Protein AF-A0A6N8AZD2-F1 (afdb_monomer)

Mean predicted aligned error: 10.61 Å

Sequence (106 aa):
MTRARLPLAPGHVRRLSPTVCAVEPFPGSSDDDRTQLQWLARAYARRVPFGGDWPVQRWAQEIGFHDGDHAGRVWLLAYVRRFGAVDSAKKLPYTGLPMDGNLTIH

Secondary structure (DSSP, 8-state):
-----PPPPTTEEEE-SSS-EEEPPPTT--HHHHHHHHHHHHHTGGGSPTTSEEEHHHHHHHHHHHT--HHHHHHHHHHHHHHTHHHHGGG---------------

Radius of gyration: 19.77 Å; Cα contacts (8 Å, |Δi|>4): 116; chains: 1; bounding box: 29×42×75 Å

Foldseek 3Di:
DPPPPPDADAQKWAQPDCQAIDHHHFPPDDPVSVVLVRVCCRVQVNQHDHDDIGGLLVSLVSCCVPVVCPVSSVVSVVRCVVGVCVVVVVPDPPPDDPPPPDDDDD

Solvent-accessible surface area (backbone atoms only — not comparable to full-atom values): 6445 Å² total; per-residue (Å²): 134,84,73,79,76,74,81,73,55,65,42,23,34,32,38,76,48,84,61,37,39,51,69,32,69,40,82,89,62,50,73,66,55,50,51,52,50,52,50,51,30,51,76,48,13,68,76,47,59,78,93,54,78,38,49,43,62,60,53,23,51,50,44,30,70,77,70,63,39,54,66,64,20,52,51,41,45,51,51,43,61,70,42,58,51,68,63,61,68,74,72,60,82,80,74,76,72,81,79,77,90,74,84,84,83,129

pLDDT: mean 80.91, std 19.84, range [34.34, 96.5]

Structure (mmCIF, N/CA/C/O backbone):
data_AF-A0A6N8AZD2-F1
#
_entry.id   AF-A0A6N8AZD2-F1
#
loop_
_atom_site.group_PDB
_atom_site.id
_atom_site.type_symbol
_atom_site.label_atom_id
_atom_site.label_alt_id
_atom_site.label_comp_id
_atom_site.label_asym_id
_atom_site.label_entity_id
_atom_site.label_seq_id
_atom_site.pdbx_PDB_ins_code
_atom_site.Cartn_x
_atom_site.Cartn_y
_atom_site.Cartn_z
_atom_site.occupancy
_atom_site.B_iso_or_equiv
_atom_site.auth_seq_id
_atom_site.auth_comp_id
_atom_site.auth_asym_id
_atom_site.auth_atom_id
_atom_site.pdbx_PDB_model_num
ATOM 1 N N . MET A 1 1 ? -14.708 -15.840 19.922 1.00 34.34 1 MET A N 1
ATOM 2 C CA . MET A 1 1 ? -14.189 -16.712 18.845 1.00 34.34 1 MET A CA 1
ATOM 3 C C . MET A 1 1 ? -13.338 -15.876 17.902 1.00 34.34 1 MET A C 1
ATOM 5 O O . MET A 1 1 ? -13.873 -15.125 17.095 1.00 34.34 1 MET A O 1
ATOM 9 N N . THR A 1 2 ? -12.017 -15.930 18.048 1.00 42.62 2 THR A N 1
ATOM 10 C CA . THR A 1 2 ? -11.092 -15.191 17.180 1.00 42.62 2 THR A CA 1
ATOM 11 C C . THR A 1 2 ? -10.987 -15.958 15.871 1.00 42.62 2 THR A C 1
ATOM 13 O O . THR A 1 2 ? -10.302 -16.972 15.796 1.00 42.62 2 THR A O 1
ATOM 16 N N . ARG A 1 3 ? -11.738 -15.527 14.854 1.00 49.47 3 ARG A N 1
ATOM 17 C CA . ARG A 1 3 ? -11.622 -16.056 13.491 1.00 49.47 3 ARG A CA 1
ATOM 18 C C . ARG A 1 3 ? -10.146 -15.926 13.105 1.00 49.47 3 ARG A C 1
ATOM 20 O O . ARG A 1 3 ? -9.648 -14.799 13.067 1.00 49.47 3 ARG A O 1
ATOM 27 N N . ALA A 1 4 ? -9.441 -17.046 12.921 1.00 51.69 4 ALA A N 1
ATOM 28 C CA . ALA A 1 4 ? -8.052 -17.033 12.477 1.00 51.69 4 ALA A CA 1
ATOM 29 C C . ALA A 1 4 ? -7.991 -16.152 11.223 1.00 51.69 4 ALA A C 1
ATOM 31 O O . ALA A 1 4 ? -8.656 -16.437 10.224 1.00 51.69 4 ALA A O 1
ATOM 32 N N . ARG A 1 5 ? -7.332 -14.992 11.330 1.00 66.31 5 ARG A N 1
ATOM 33 C CA . ARG A 1 5 ? -7.290 -14.022 10.237 1.00 66.31 5 ARG A CA 1
ATOM 34 C C . ARG A 1 5 ? -6.467 -14.662 9.131 1.00 66.31 5 ARG A C 1
ATOM 36 O O . ARG A 1 5 ? -5.291 -14.934 9.339 1.00 66.31 5 ARG A O 1
ATOM 43 N N . LEU A 1 6 ? -7.103 -14.919 7.990 1.00 72.50 6 LEU A N 1
ATOM 44 C CA . LEU A 1 6 ? -6.429 -15.455 6.812 1.00 72.50 6 LEU A CA 1
ATOM 45 C C . LEU A 1 6 ? -5.208 -14.584 6.467 1.00 72.50 6 LEU A C 1
ATOM 47 O O . LEU A 1 6 ? -5.288 -13.353 6.645 1.00 72.50 6 LEU A O 1
ATOM 51 N N . PRO A 1 7 ? -4.109 -15.203 5.998 1.00 83.50 7 PRO A N 1
ATOM 52 C CA . PRO A 1 7 ? -2.920 -14.476 5.581 1.00 83.50 7 PRO A CA 1
ATOM 53 C C . PRO A 1 7 ? -3.283 -13.467 4.489 1.00 83.50 7 PRO A C 1
ATOM 55 O O . PRO A 1 7 ? -4.149 -13.719 3.650 1.00 83.50 7 PRO A O 1
ATOM 58 N N . LEU A 1 8 ? -2.666 -12.291 4.562 1.00 88.56 8 LEU A N 1
ATOM 59 C CA . LEU A 1 8 ? -2.863 -11.222 3.593 1.00 88.56 8 LEU A CA 1
ATOM 60 C C . LEU A 1 8 ? -2.191 -11.635 2.279 1.00 88.56 8 LEU A C 1
ATOM 62 O O . LEU A 1 8 ? -1.074 -12.145 2.295 1.00 88.56 8 LEU A O 1
ATOM 66 N N . ALA A 1 9 ? -2.874 -11.462 1.149 1.00 90.38 9 ALA A N 1
ATOM 67 C CA . ALA A 1 9 ? -2.273 -11.764 -0.146 1.00 90.38 9 ALA A CA 1
ATOM 68 C C . ALA A 1 9 ? -1.126 -10.779 -0.448 1.00 90.38 9 ALA A C 1
ATOM 70 O O . ALA A 1 9 ? -1.245 -9.601 -0.098 1.00 90.38 9 ALA A O 1
ATOM 71 N N . PRO A 1 10 ? -0.051 -11.202 -1.138 1.00 92.25 10 PRO A N 1
ATOM 72 C CA . PRO A 1 10 ? 1.011 -10.290 -1.543 1.00 92.25 10 PRO A CA 1
ATOM 73 C C . PRO A 1 10 ? 0.472 -9.073 -2.301 1.00 92.25 10 PRO A C 1
ATOM 75 O O . PRO A 1 10 ? -0.476 -9.173 -3.087 1.00 92.25 10 PRO A O 1
ATOM 78 N N . GLY A 1 11 ? 1.044 -7.900 -2.032 1.00 92.31 11 GLY A N 1
ATOM 79 C CA . GLY A 1 11 ? 0.596 -6.647 -2.637 1.00 92.31 11 GLY A CA 1
ATOM 80 C C . GLY A 1 11 ? -0.736 -6.123 -2.105 1.00 92.31 11 GLY A C 1
ATOM 81 O O . GLY A 1 11 ? -1.344 -5.261 -2.748 1.00 92.31 11 GLY A O 1
ATOM 82 N N . HIS A 1 12 ? -1.200 -6.628 -0.959 1.00 94.31 12 HIS A N 1
ATOM 83 C CA . HIS A 1 12 ? -2.380 -6.115 -0.273 1.00 94.31 12 HIS A CA 1
ATOM 84 C C . HIS A 1 12 ? -2.026 -5.445 1.055 1.00 94.31 12 HIS A C 1
ATOM 86 O O . HIS A 1 12 ? -0.993 -5.703 1.672 1.00 94.31 12 HIS A O 1
ATOM 92 N N . VAL A 1 13 ? -2.929 -4.577 1.501 1.00 94.31 13 VAL A N 1
ATOM 93 C CA . VAL A 1 13 ? -2.908 -3.891 2.788 1.00 94.31 13 VAL A CA 1
ATOM 94 C C . VAL A 1 13 ? -4.236 -4.133 3.507 1.00 94.31 13 VAL A C 1
ATOM 96 O O . VAL A 1 13 ? -5.303 -4.117 2.895 1.00 94.31 13 VAL A O 1
ATOM 99 N N . ARG A 1 14 ? -4.191 -4.362 4.818 1.00 94.25 14 ARG A N 1
ATOM 100 C CA . ARG A 1 14 ? -5.366 -4.549 5.676 1.00 94.25 14 ARG A CA 1
ATOM 101 C C . ARG A 1 14 ? -5.235 -3.662 6.899 1.00 94.25 14 ARG A C 1
ATOM 103 O O . ARG A 1 14 ? -4.244 -3.733 7.624 1.00 94.25 14 ARG A O 1
ATOM 110 N N . ARG A 1 15 ? -6.266 -2.873 7.196 1.00 93.44 15 ARG A N 1
ATOM 111 C CA . ARG A 1 15 ? -6.312 -2.120 8.451 1.00 93.44 15 ARG A CA 1
ATOM 112 C C . ARG A 1 15 ? -6.636 -3.034 9.625 1.00 93.44 15 ARG A C 1
ATOM 114 O O . ARG A 1 15 ? -7.651 -3.729 9.624 1.00 93.44 15 ARG A O 1
ATOM 121 N N . LEU A 1 16 ? -5.767 -3.030 10.631 1.00 90.56 16 LEU A N 1
ATOM 122 C CA . LEU A 1 16 ? -5.914 -3.834 11.845 1.00 90.56 16 LEU A CA 1
ATOM 123 C C . LEU A 1 16 ? -6.530 -3.035 12.996 1.00 90.56 16 LEU A C 1
ATOM 125 O O . LEU A 1 16 ? -7.250 -3.614 13.808 1.00 90.56 16 LEU A O 1
ATOM 129 N N . SER A 1 17 ? -6.250 -1.732 13.064 1.00 89.44 17 SER A N 1
ATOM 130 C CA . SER A 1 17 ? -6.750 -0.810 14.088 1.00 89.44 17 SER A CA 1
ATOM 131 C C . SER A 1 17 ? -6.900 0.606 13.508 1.00 89.44 17 SER A C 1
ATOM 133 O O . SER A 1 17 ? -6.526 0.844 12.357 1.00 89.44 17 SER A O 1
ATOM 135 N N . PRO A 1 18 ? -7.412 1.593 14.269 1.00 87.38 18 PRO A N 1
ATOM 136 C CA . PRO A 1 18 ? -7.518 2.965 13.786 1.00 87.38 18 PRO A CA 1
ATOM 137 C C . PRO A 1 18 ? -6.200 3.566 13.273 1.00 87.38 18 PRO A C 1
ATOM 139 O O . PRO A 1 18 ? -6.253 4.448 12.421 1.00 87.38 18 PRO A O 1
ATOM 142 N N . THR A 1 19 ? -5.048 3.080 13.733 1.00 87.50 19 THR A N 1
ATOM 143 C CA . THR A 1 19 ? -3.719 3.624 13.407 1.00 87.50 19 THR A CA 1
ATOM 144 C C . THR A 1 19 ? -2.738 2.584 12.867 1.00 87.50 19 THR A C 1
ATOM 146 O O . THR A 1 19 ? -1.607 2.929 12.549 1.00 87.50 19 THR A O 1
ATOM 149 N N . VAL A 1 20 ? -3.147 1.317 12.750 1.00 90.44 20 VAL A N 1
ATOM 150 C CA . VAL A 1 20 ? -2.264 0.213 12.349 1.00 90.44 20 VAL A CA 1
ATOM 151 C C . VAL A 1 20 ? -2.803 -0.476 11.102 1.00 90.44 20 VAL A C 1
ATOM 153 O O . VAL A 1 20 ? -3.953 -0.926 11.079 1.00 90.44 20 VAL A O 1
ATOM 156 N N . CYS A 1 21 ? -1.933 -0.639 10.106 1.00 92.81 21 CYS A N 1
ATOM 157 C CA . CYS A 1 21 ? -2.145 -1.474 8.929 1.00 92.81 21 CYS A CA 1
ATOM 158 C C . CYS A 1 21 ? -1.107 -2.595 8.869 1.00 92.81 21 CYS A C 1
ATOM 160 O O . CYS A 1 21 ? 0.068 -2.381 9.156 1.00 92.81 21 CYS A O 1
ATOM 162 N N . ALA A 1 22 ? -1.552 -3.783 8.471 1.00 92.25 22 ALA A N 1
ATOM 163 C CA . ALA A 1 22 ? -0.680 -4.815 7.934 1.00 92.25 22 ALA A CA 1
ATOM 164 C C . ALA A 1 22 ? -0.553 -4.599 6.429 1.00 92.25 22 ALA A C 1
ATOM 166 O O . ALA A 1 22 ? -1.547 -4.301 5.769 1.00 92.25 22 ALA A O 1
ATOM 167 N N . VAL A 1 23 ? 0.649 -4.772 5.898 1.00 93.25 23 VAL A N 1
ATOM 168 C CA . VAL A 1 23 ? 0.930 -4.747 4.465 1.00 93.25 23 VAL A CA 1
ATOM 169 C C . VAL A 1 23 ? 1.764 -5.972 4.140 1.00 93.25 23 VAL A C 1
ATOM 171 O O . VAL A 1 23 ? 2.720 -6.260 4.857 1.00 93.25 23 VAL A O 1
ATOM 174 N N . GLU A 1 24 ? 1.384 -6.693 3.091 1.00 94.38 24 GLU A N 1
ATOM 175 C CA . GLU A 1 24 ? 2.136 -7.852 2.622 1.00 94.38 24 GLU A CA 1
ATOM 176 C C . GLU A 1 24 ? 2.936 -7.452 1.374 1.00 94.38 24 GLU A C 1
ATOM 178 O O . GLU A 1 24 ? 2.334 -7.049 0.369 1.00 94.38 24 GLU A O 1
ATOM 183 N N . PRO A 1 25 ? 4.278 -7.521 1.403 1.00 93.56 25 PRO A N 1
ATOM 184 C CA . PRO A 1 25 ? 5.100 -7.203 0.242 1.00 93.56 25 PRO A CA 1
ATOM 185 C C . PRO A 1 25 ? 4.933 -8.252 -0.868 1.00 93.56 25 PRO A C 1
ATOM 187 O O . PRO A 1 25 ? 4.620 -9.414 -0.619 1.00 93.56 25 PRO A O 1
ATOM 190 N N . PHE A 1 26 ? 5.191 -7.866 -2.116 1.00 93.44 26 PHE A N 1
ATOM 191 C CA . PHE A 1 26 ? 5.306 -8.824 -3.215 1.00 93.44 26 PHE A CA 1
ATOM 192 C C . PHE A 1 26 ? 6.549 -9.722 -3.062 1.00 93.44 26 PHE A C 1
ATOM 194 O O . PHE A 1 26 ? 7.572 -9.273 -2.523 1.00 93.44 26 PHE A O 1
ATOM 201 N N . PRO A 1 27 ? 6.524 -10.959 -3.596 1.00 91.00 27 PRO A N 1
ATOM 202 C CA . PRO A 1 27 ? 7.716 -11.795 -3.685 1.00 91.00 27 PRO A CA 1
ATOM 203 C C . PRO A 1 27 ? 8.855 -11.071 -4.415 1.00 91.00 27 PRO A C 1
ATOM 205 O O . PRO A 1 27 ? 8.636 -10.425 -5.437 1.00 91.00 27 PRO A O 1
ATOM 208 N N . GLY A 1 28 ? 10.075 -11.178 -3.887 1.00 90.56 28 GLY A N 1
ATOM 209 C CA . GLY A 1 28 ? 11.255 -10.517 -4.456 1.00 90.56 28 GLY A CA 1
ATOM 210 C C . GLY A 1 28 ? 11.449 -9.049 -4.055 1.00 90.56 28 GLY A C 1
ATOM 211 O O . GLY A 1 28 ? 12.419 -8.442 -4.502 1.00 90.56 28 GLY A O 1
ATOM 212 N N . SER A 1 29 ? 10.582 -8.488 -3.201 1.00 93.12 29 SER A N 1
ATOM 213 C CA . SER A 1 29 ? 10.810 -7.162 -2.602 1.00 93.12 29 SER A CA 1
ATOM 214 C C . SER A 1 29 ? 12.084 -7.154 -1.759 1.00 93.12 29 SER A C 1
ATOM 216 O O . SER A 1 29 ? 12.286 -8.073 -0.953 1.00 93.12 29 SER A O 1
ATOM 218 N N . SER A 1 30 ? 12.896 -6.106 -1.908 1.00 95.62 30 SER A N 1
ATOM 219 C CA . SER A 1 30 ? 14.088 -5.896 -1.082 1.00 95.62 30 SER A CA 1
ATOM 220 C C . SER A 1 30 ? 13.719 -5.493 0.352 1.00 95.62 30 SER A C 1
ATOM 222 O O . SER A 1 30 ? 12.562 -5.189 0.655 1.00 95.62 30 SER A O 1
ATOM 224 N N . ASP A 1 31 ? 14.704 -5.461 1.251 1.00 96.19 31 ASP A N 1
ATOM 225 C CA . ASP A 1 31 ? 14.484 -4.958 2.613 1.00 96.19 31 ASP A CA 1
ATOM 226 C C . ASP A 1 31 ? 14.183 -3.452 2.644 1.00 96.19 31 ASP A C 1
ATOM 228 O O . ASP A 1 31 ? 13.377 -3.006 3.466 1.00 96.19 31 ASP A O 1
ATOM 232 N N . ASP A 1 32 ? 14.723 -2.685 1.694 1.00 96.44 32 ASP A N 1
ATOM 233 C CA . ASP A 1 32 ? 14.378 -1.271 1.516 1.00 96.44 32 ASP A CA 1
ATOM 234 C C . ASP A 1 32 ? 12.913 -1.106 1.089 1.00 96.44 32 ASP A C 1
ATOM 236 O O . ASP A 1 32 ? 12.188 -0.299 1.673 1.00 96.44 32 ASP A O 1
ATOM 240 N N . ASP A 1 33 ? 12.437 -1.922 0.138 1.00 95.62 33 ASP A N 1
ATOM 241 C CA . ASP A 1 33 ? 11.031 -1.914 -0.288 1.00 95.62 33 ASP A CA 1
ATOM 242 C C . ASP A 1 33 ? 10.104 -2.225 0.899 1.00 95.62 33 ASP A C 1
ATOM 244 O O . ASP A 1 33 ? 9.088 -1.556 1.105 1.00 95.62 33 ASP A O 1
ATOM 248 N N . ARG A 1 34 ? 10.465 -3.221 1.721 1.00 95.19 34 ARG A N 1
ATOM 249 C CA . ARG A 1 34 ? 9.708 -3.592 2.928 1.00 95.19 34 ARG A CA 1
ATOM 250 C C . ARG A 1 34 ? 9.684 -2.460 3.946 1.00 95.19 34 ARG A C 1
ATOM 252 O O . ARG A 1 34 ? 8.623 -2.162 4.493 1.00 95.19 34 ARG A O 1
ATOM 259 N N . THR A 1 35 ? 10.827 -1.827 4.186 1.00 96.19 35 THR A N 1
ATOM 260 C CA . THR A 1 35 ? 10.949 -0.703 5.120 1.00 96.19 35 THR A CA 1
ATOM 261 C C . THR A 1 35 ? 10.083 0.469 4.666 1.00 96.19 35 THR A C 1
ATOM 263 O O . THR A 1 35 ? 9.294 0.998 5.453 1.00 96.19 35 THR A O 1
ATOM 266 N N . GLN A 1 36 ? 10.139 0.811 3.378 1.00 95.94 36 GLN A N 1
ATOM 267 C CA . GLN A 1 36 ? 9.335 1.883 2.802 1.00 95.94 36 GLN A CA 1
ATOM 268 C C . GLN A 1 36 ? 7.829 1.571 2.857 1.00 95.94 36 GLN A C 1
ATOM 270 O O . GLN A 1 36 ? 7.035 2.434 3.236 1.00 95.94 36 GLN A O 1
ATOM 275 N N . LEU A 1 37 ? 7.414 0.330 2.567 1.00 95.69 37 LEU A N 1
ATOM 276 C CA . LEU A 1 37 ? 6.013 -0.098 2.705 1.00 95.69 37 LEU A CA 1
ATOM 277 C C . LEU A 1 37 ? 5.516 -0.000 4.143 1.00 95.69 37 LEU A C 1
ATOM 279 O O . LEU A 1 37 ? 4.404 0.470 4.376 1.00 95.69 37 LEU A O 1
ATOM 283 N N . GLN A 1 38 ? 6.320 -0.438 5.113 1.00 94.00 38 GLN A N 1
ATOM 284 C CA . GLN A 1 38 ? 5.960 -0.35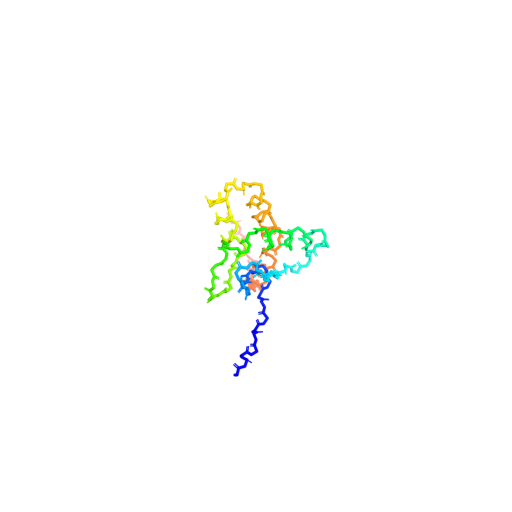0 6.527 1.00 94.00 38 GLN A CA 1
ATOM 285 C C . GLN A 1 38 ? 5.834 1.104 6.983 1.00 94.00 38 GLN A C 1
ATOM 287 O O . GLN A 1 38 ? 4.915 1.428 7.739 1.00 94.00 38 GLN A O 1
ATOM 292 N N . TRP A 1 39 ? 6.722 1.982 6.512 1.00 94.81 39 TRP A N 1
ATOM 293 C CA . TRP A 1 39 ? 6.631 3.413 6.782 1.00 94.81 39 TRP A CA 1
ATOM 294 C C . TRP A 1 39 ? 5.326 4.001 6.228 1.00 94.81 39 TRP A C 1
ATOM 296 O O . TRP A 1 39 ? 4.552 4.586 6.990 1.00 94.81 39 TRP A O 1
ATOM 306 N N . LEU A 1 40 ? 5.014 3.746 4.951 1.00 95.06 40 LEU A N 1
ATOM 307 C CA . LEU A 1 40 ? 3.760 4.180 4.322 1.00 95.06 40 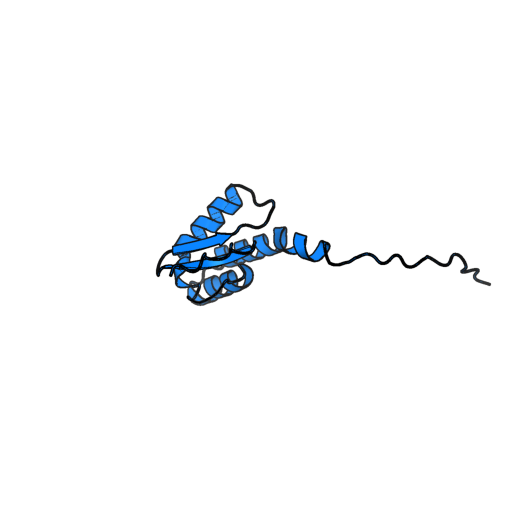LEU A CA 1
ATOM 308 C C . LEU A 1 40 ? 2.533 3.612 5.048 1.00 95.06 40 LEU A C 1
ATOM 310 O O . LEU A 1 40 ? 1.554 4.324 5.271 1.00 95.06 40 LEU A O 1
ATOM 314 N N . ALA A 1 41 ? 2.587 2.347 5.475 1.00 93.62 41 ALA A N 1
ATOM 315 C CA . ALA A 1 41 ? 1.479 1.685 6.161 1.00 93.62 41 ALA A CA 1
ATOM 316 C C . ALA A 1 41 ? 1.186 2.322 7.519 1.00 93.62 41 ALA A C 1
ATOM 318 O O . ALA A 1 41 ? 0.023 2.424 7.902 1.00 93.62 41 ALA A O 1
ATOM 319 N N . ARG A 1 42 ? 2.218 2.783 8.234 1.00 92.00 42 ARG A N 1
ATOM 320 C CA . ARG A 1 42 ? 2.065 3.531 9.489 1.00 92.00 42 ARG A CA 1
ATOM 321 C C . ARG A 1 42 ? 1.546 4.945 9.238 1.00 92.00 42 ARG A C 1
ATOM 323 O O . ARG A 1 42 ? 0.615 5.369 9.917 1.00 92.00 42 ARG A O 1
ATOM 330 N N . ALA A 1 43 ? 2.108 5.649 8.255 1.00 94.25 43 ALA A N 1
ATOM 331 C CA . ALA A 1 43 ? 1.740 7.029 7.941 1.00 94.25 43 ALA A CA 1
ATOM 332 C C . ALA A 1 43 ? 0.277 7.153 7.475 1.00 94.25 43 ALA A C 1
ATOM 334 O O . ALA A 1 43 ? -0.463 8.023 7.938 1.00 94.25 43 ALA A O 1
ATOM 335 N N . TYR A 1 44 ? -0.168 6.228 6.621 1.00 94.44 44 TYR A N 1
ATOM 336 C CA . TYR A 1 44 ? -1.456 6.306 5.927 1.00 94.44 44 TYR A CA 1
ATOM 337 C C . TYR A 1 44 ? -2.449 5.217 6.341 1.00 94.44 44 TYR A C 1
ATOM 339 O O . TYR A 1 44 ? -3.410 4.944 5.616 1.00 94.44 44 TYR A O 1
ATOM 347 N N . ALA A 1 45 ? -2.276 4.625 7.530 1.00 91.75 45 ALA A N 1
ATOM 348 C CA . ALA A 1 45 ? -3.133 3.542 8.016 1.00 91.75 45 ALA A CA 1
ATOM 349 C C . ALA A 1 45 ? -4.629 3.894 7.965 1.00 91.75 45 ALA A C 1
ATOM 351 O O . ALA A 1 45 ? -5.481 3.070 7.639 1.00 91.75 45 ALA A O 1
ATOM 352 N N . ARG A 1 46 ? -4.959 5.160 8.252 1.00 91.56 46 ARG A N 1
ATOM 353 C CA . ARG A 1 46 ? -6.341 5.656 8.293 1.00 91.56 46 ARG A CA 1
ATOM 354 C C . ARG A 1 46 ? -7.059 5.635 6.944 1.00 91.56 46 ARG A C 1
ATOM 356 O O . ARG A 1 46 ? -8.288 5.670 6.949 1.00 91.56 46 ARG A O 1
ATOM 363 N N . ARG A 1 47 ? -6.320 5.569 5.832 1.00 92.88 47 ARG A N 1
ATOM 364 C CA . ARG A 1 47 ? -6.864 5.569 4.463 1.00 92.88 47 ARG A CA 1
ATOM 365 C C . ARG A 1 47 ? -7.370 4.209 4.017 1.00 92.88 47 ARG A C 1
ATOM 367 O O . ARG A 1 47 ? -8.196 4.134 3.120 1.00 92.88 47 ARG A O 1
ATOM 374 N N . VAL A 1 48 ? -6.933 3.142 4.675 1.00 91.88 48 VAL A N 1
ATOM 375 C CA . VAL A 1 48 ? -7.492 1.813 4.445 1.00 91.88 48 VAL A CA 1
ATOM 376 C C . VAL A 1 48 ? -8.761 1.690 5.300 1.00 91.88 48 VAL A C 1
ATOM 378 O O . VAL A 1 48 ? -8.703 1.900 6.514 1.00 91.88 48 VAL A O 1
ATOM 381 N N . PRO A 1 49 ? -9.942 1.410 4.733 1.00 88.06 49 PRO A N 1
ATOM 382 C CA . PRO A 1 49 ? -11.136 1.187 5.537 1.00 88.06 49 PRO A CA 1
ATOM 383 C C . PRO A 1 49 ? -11.064 -0.161 6.262 1.00 88.06 49 PRO A C 1
ATOM 385 O O . PRO A 1 49 ? -10.328 -1.073 5.880 1.00 88.06 49 PRO A O 1
ATOM 388 N N . PHE A 1 50 ? -11.857 -0.301 7.321 1.00 86.75 50 PHE A N 1
ATOM 389 C CA . PHE A 1 50 ? -12.090 -1.610 7.924 1.00 86.75 50 PHE A CA 1
ATOM 390 C C . PHE A 1 50 ? -12.945 -2.483 6.999 1.00 86.75 50 PHE A C 1
ATOM 392 O O . PHE A 1 50 ? -13.744 -1.975 6.217 1.00 86.75 50 PHE A O 1
ATOM 399 N N . GLY A 1 51 ? -12.812 -3.804 7.134 1.00 76.94 51 GLY A N 1
ATOM 400 C CA . GLY A 1 51 ? -13.718 -4.758 6.487 1.00 76.94 51 GLY A CA 1
ATOM 401 C C . GLY A 1 51 ? -13.187 -5.447 5.230 1.00 76.94 51 GLY A C 1
ATOM 402 O O . GLY A 1 51 ? -13.934 -6.214 4.633 1.00 76.94 51 GLY A O 1
ATOM 403 N N . GLY A 1 52 ? -11.919 -5.255 4.845 1.00 84.44 52 GLY A N 1
ATOM 404 C CA . GLY A 1 52 ? -11.337 -6.028 3.745 1.00 84.44 52 GLY A CA 1
ATOM 405 C C . GLY A 1 52 ? -9.865 -5.758 3.455 1.00 84.44 52 GLY A C 1
ATOM 406 O O . GLY A 1 52 ? -9.248 -4.868 4.044 1.00 84.44 52 GLY A O 1
ATOM 407 N N . ASP A 1 53 ? -9.338 -6.546 2.521 1.00 92.19 53 ASP A N 1
ATOM 408 C CA . ASP A 1 53 ? -7.980 -6.427 1.993 1.00 92.19 53 ASP A CA 1
ATOM 409 C C . ASP A 1 53 ? -8.005 -5.519 0.778 1.00 92.19 53 ASP A C 1
ATOM 411 O O . ASP A 1 53 ? -8.846 -5.658 -0.110 1.00 92.19 53 ASP A O 1
ATOM 415 N N . TRP A 1 54 ? -7.089 -4.567 0.751 1.00 93.31 54 TRP A N 1
ATOM 416 C CA . TRP A 1 54 ? -6.999 -3.578 -0.302 1.00 93.31 54 TRP A CA 1
ATOM 417 C C . TRP A 1 54 ? -5.750 -3.814 -1.135 1.00 93.31 54 TRP A C 1
ATOM 419 O O . TRP A 1 54 ? -4.664 -3.889 -0.568 1.00 93.31 54 TRP A O 1
ATOM 429 N N . PRO A 1 55 ? -5.855 -3.870 -2.470 1.00 93.56 55 PRO A N 1
ATOM 430 C CA . PRO A 1 55 ? -4.678 -3.843 -3.323 1.00 93.56 55 PRO A CA 1
ATOM 431 C C . PRO A 1 55 ? -3.881 -2.554 -3.093 1.00 93.56 55 PRO A C 1
ATOM 433 O O . PRO A 1 55 ? -4.462 -1.464 -3.031 1.00 93.56 55 PRO A O 1
ATOM 436 N N . VAL A 1 56 ? -2.550 -2.654 -3.039 1.00 94.12 56 VAL A N 1
ATOM 437 C CA . VAL A 1 56 ? -1.653 -1.497 -2.868 1.00 94.12 56 VAL A CA 1
ATOM 438 C C . VAL A 1 56 ? -1.894 -0.426 -3.940 1.00 94.12 56 VAL A C 1
ATOM 440 O O . VAL A 1 56 ? -1.859 0.762 -3.634 1.00 94.12 56 VAL A O 1
ATOM 443 N N . GLN A 1 57 ? -2.236 -0.819 -5.173 1.00 93.50 57 GLN A N 1
ATOM 444 C CA . GLN A 1 57 ? -2.589 0.121 -6.244 1.00 93.50 57 GLN A CA 1
ATOM 445 C C . GLN A 1 57 ? -3.777 1.014 -5.871 1.00 93.50 57 GLN A C 1
ATOM 447 O O . GLN A 1 57 ? -3.738 2.216 -6.121 1.00 93.50 57 GLN A O 1
ATOM 452 N N . ARG A 1 58 ? -4.831 0.436 -5.281 1.00 94.31 58 ARG A N 1
ATOM 453 C CA . ARG A 1 58 ? -6.012 1.194 -4.854 1.00 94.31 58 ARG A CA 1
ATOM 454 C C . ARG A 1 58 ? -5.649 2.130 -3.707 1.00 94.31 58 ARG A C 1
ATOM 456 O O . ARG A 1 58 ? -5.986 3.306 -3.751 1.00 94.31 58 ARG A O 1
ATOM 463 N N . TRP A 1 59 ? -4.911 1.626 -2.722 1.00 94.94 59 TRP A N 1
ATOM 464 C CA . TRP A 1 59 ? -4.442 2.426 -1.591 1.00 94.94 59 TRP A CA 1
ATOM 465 C C . TRP A 1 59 ? -3.579 3.622 -2.030 1.00 94.94 59 TRP A C 1
ATOM 467 O O . TRP A 1 59 ? -3.774 4.726 -1.529 1.00 94.94 59 TRP A O 1
ATOM 477 N N . ALA A 1 60 ? -2.715 3.444 -3.035 1.00 94.50 60 ALA A N 1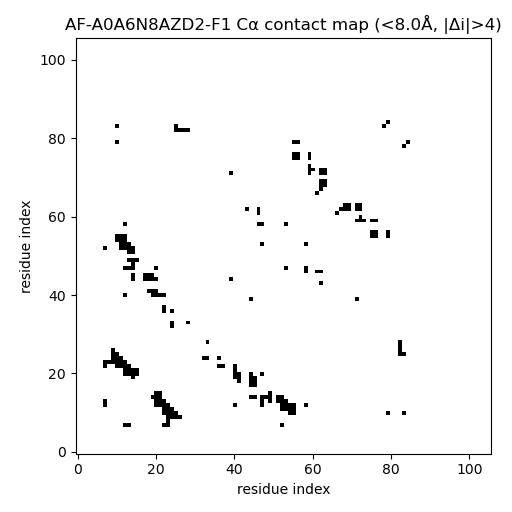
ATOM 478 C CA . ALA A 1 60 ? -1.914 4.523 -3.614 1.00 94.50 60 ALA A CA 1
ATOM 479 C C . ALA A 1 60 ? -2.770 5.655 -4.211 1.00 94.50 60 ALA A C 1
ATOM 481 O O . ALA A 1 60 ? -2.400 6.826 -4.111 1.00 94.50 60 ALA A O 1
ATOM 482 N N . GLN A 1 61 ? -3.914 5.326 -4.827 1.00 94.25 61 GLN A N 1
ATOM 483 C CA . GLN A 1 61 ? -4.840 6.337 -5.347 1.00 94.25 61 GLN A CA 1
ATOM 484 C C . GLN A 1 61 ? -5.468 7.151 -4.214 1.00 94.25 61 GLN A C 1
ATOM 486 O O . GLN A 1 61 ? -5.478 8.376 -4.300 1.00 94.25 61 GLN A O 1
ATOM 491 N N . GLU A 1 62 ? -5.919 6.489 -3.144 1.00 94.56 62 GLU A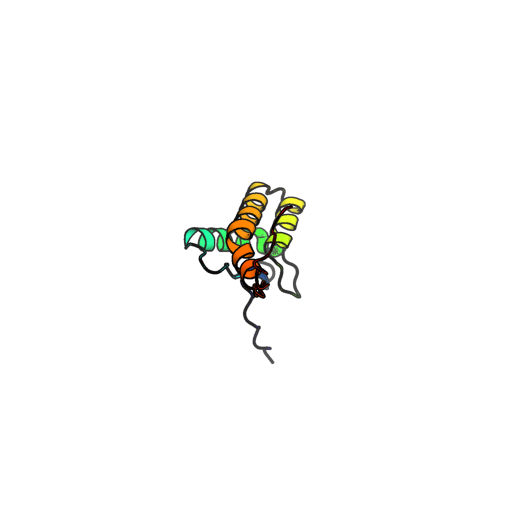 N 1
ATOM 492 C CA . GLU A 1 62 ? -6.532 7.172 -1.997 1.00 94.56 62 GLU A CA 1
ATOM 493 C C . GLU A 1 62 ? -5.553 8.091 -1.273 1.00 94.56 62 GLU A C 1
ATOM 495 O O . GLU A 1 62 ? -5.927 9.204 -0.919 1.00 94.56 62 GLU A O 1
ATOM 500 N N . ILE A 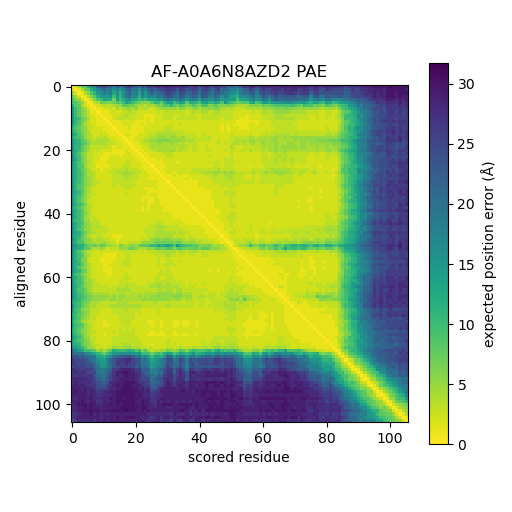1 63 ? -4.301 7.657 -1.070 1.00 93.06 63 ILE A N 1
ATOM 501 C CA . ILE A 1 63 ? -3.266 8.504 -0.455 1.00 93.06 63 ILE A CA 1
ATOM 502 C C . ILE A 1 63 ? -3.063 9.765 -1.295 1.00 93.06 63 ILE A C 1
ATOM 504 O O . ILE A 1 63 ? -3.137 10.879 -0.781 1.00 93.06 63 ILE A O 1
ATOM 508 N N . GLY A 1 64 ? -2.849 9.599 -2.604 1.00 91.12 64 GLY A N 1
ATOM 509 C CA . GLY A 1 64 ? -2.625 10.737 -3.490 1.00 91.12 64 GLY A CA 1
ATOM 510 C C . GLY A 1 64 ? -3.826 11.684 -3.562 1.00 91.12 64 GLY A C 1
ATOM 511 O O . GLY A 1 64 ? -3.634 12.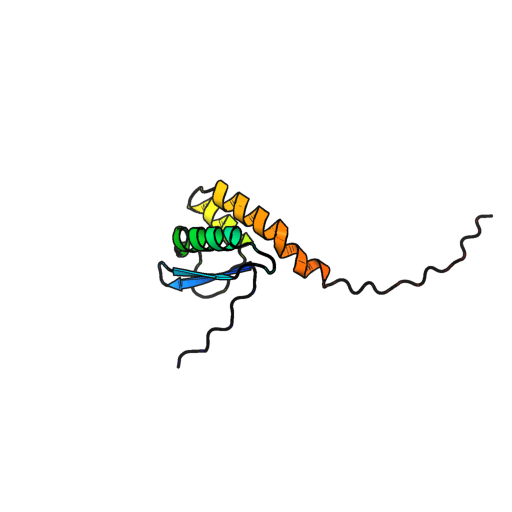885 -3.704 1.00 91.12 64 GLY A O 1
ATOM 512 N N . PHE A 1 65 ? -5.052 11.163 -3.460 1.00 90.88 65 PHE A N 1
ATOM 513 C CA . PHE A 1 65 ? -6.271 11.970 -3.489 1.00 90.88 65 PHE A CA 1
ATOM 514 C C . PHE A 1 65 ? -6.536 12.703 -2.165 1.00 90.88 65 PHE A C 1
ATOM 516 O O . PHE A 1 65 ? -6.845 13.890 -2.177 1.00 90.88 65 PHE A O 1
ATOM 523 N N . HIS A 1 66 ? -6.416 12.018 -1.026 1.00 91.94 66 HIS A N 1
ATOM 524 C CA . HIS A 1 66 ? -6.815 12.563 0.274 1.00 91.94 66 HIS A CA 1
ATOM 525 C C . HIS A 1 66 ? -5.710 13.312 1.018 1.00 91.94 66 HIS A C 1
ATOM 527 O O . HIS A 1 66 ? -6.022 14.218 1.788 1.00 91.94 66 HIS A O 1
ATOM 533 N N . ASP A 1 67 ? -4.450 12.918 0.842 1.00 92.06 67 ASP A N 1
ATOM 534 C CA . ASP A 1 67 ? -3.311 13.506 1.556 1.00 92.06 67 ASP A CA 1
ATOM 535 C C . ASP A 1 67 ? -2.424 14.361 0.635 1.00 92.06 67 ASP A C 1
ATOM 537 O O . ASP A 1 67 ? -1.506 15.023 1.112 1.00 92.06 67 ASP A O 1
ATOM 541 N N . GLY A 1 68 ? -2.678 14.352 -0.680 1.00 91.50 68 GLY A N 1
ATOM 542 C CA . GLY A 1 68 ? -1.874 15.085 -1.663 1.00 91.50 68 GLY A CA 1
ATOM 543 C C . GLY A 1 68 ? -0.448 14.545 -1.829 1.00 91.50 68 GLY A C 1
ATOM 544 O O . GLY A 1 68 ? 0.370 15.171 -2.502 1.00 91.50 68 GLY A O 1
ATOM 545 N N . ASP A 1 69 ? -0.128 13.386 -1.243 1.00 94.12 69 ASP A N 1
ATOM 546 C CA . ASP A 1 69 ? 1.198 12.778 -1.358 1.00 94.12 69 ASP A CA 1
ATOM 547 C C . ASP A 1 69 ? 1.356 12.058 -2.706 1.00 94.12 69 ASP A C 1
ATOM 549 O O . ASP A 1 69 ? 1.158 10.847 -2.864 1.00 94.12 69 ASP A O 1
ATOM 553 N N . HIS A 1 70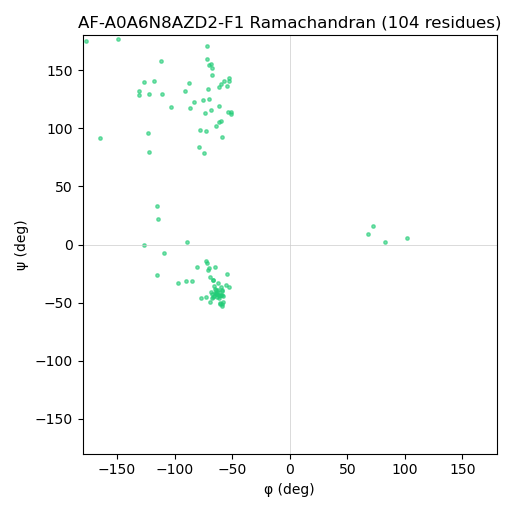 ? 1.719 12.844 -3.716 1.00 93.88 70 HIS A N 1
ATOM 554 C CA . HIS A 1 70 ? 2.015 12.338 -5.048 1.00 93.88 70 HIS A CA 1
ATOM 555 C C . HIS A 1 70 ? 3.276 11.470 -5.084 1.00 93.88 70 HIS A C 1
ATOM 557 O O . HIS A 1 70 ? 3.329 10.540 -5.889 1.00 93.88 70 HIS A O 1
ATOM 563 N N . ALA A 1 71 ? 4.262 11.719 -4.216 1.00 94.06 71 ALA A N 1
ATOM 564 C CA . ALA A 1 71 ? 5.499 10.945 -4.186 1.00 94.06 71 ALA A CA 1
ATOM 565 C C . ALA A 1 71 ? 5.235 9.518 -3.687 1.00 94.06 71 ALA A C 1
ATOM 567 O O . ALA A 1 71 ? 5.595 8.555 -4.369 1.00 94.06 71 ALA A O 1
ATOM 568 N N . GLY A 1 72 ? 4.521 9.374 -2.566 1.00 93.44 72 GLY A N 1
ATOM 569 C CA . GLY A 1 72 ? 4.091 8.080 -2.037 1.00 93.44 72 GLY A CA 1
ATOM 570 C C . GLY A 1 72 ? 3.219 7.313 -3.030 1.00 93.44 72 GLY A C 1
ATOM 571 O O . GLY A 1 72 ? 3.451 6.127 -3.277 1.00 93.44 72 GLY A O 1
ATOM 572 N N . ARG A 1 73 ? 2.274 7.996 -3.694 1.00 95.00 73 ARG A N 1
ATOM 573 C CA . ARG A 1 73 ? 1.467 7.394 -4.767 1.00 95.00 73 ARG A CA 1
ATOM 574 C C . ARG A 1 73 ? 2.328 6.875 -5.919 1.00 95.00 73 ARG A C 1
ATOM 576 O O . ARG A 1 73 ? 2.155 5.729 -6.332 1.00 95.00 73 ARG A O 1
ATOM 583 N N . VAL A 1 74 ? 3.212 7.706 -6.472 1.00 95.75 74 VAL A N 1
ATOM 584 C CA . VAL A 1 74 ? 4.062 7.328 -7.615 1.00 95.75 74 VAL A CA 1
ATOM 585 C C . VAL A 1 74 ? 4.949 6.147 -7.246 1.00 95.75 74 VAL A C 1
ATOM 587 O O . VAL A 1 74 ? 5.032 5.189 -8.016 1.00 95.75 74 VAL A O 1
ATOM 590 N N . TRP A 1 75 ? 5.539 6.173 -6.051 1.00 96.50 75 TRP A N 1
ATOM 591 C CA . TRP A 1 75 ? 6.365 5.082 -5.553 1.00 96.50 75 TRP A CA 1
ATOM 592 C C . TRP A 1 75 ? 5.580 3.768 -5.451 1.00 96.50 75 TRP A C 1
ATOM 594 O O . TRP A 1 75 ? 6.005 2.765 -6.021 1.00 96.50 75 TRP A O 1
ATOM 604 N N . LEU A 1 76 ? 4.395 3.767 -4.824 1.00 95.81 76 LEU A N 1
ATOM 605 C CA . LEU A 1 76 ? 3.563 2.562 -4.691 1.00 95.81 76 LEU A CA 1
ATOM 606 C C . LEU A 1 76 ? 3.108 2.009 -6.047 1.00 95.81 76 LEU A C 1
ATOM 608 O O . LEU A 1 76 ? 3.084 0.795 -6.243 1.00 95.81 76 LEU A O 1
ATOM 612 N N . LEU A 1 77 ? 2.765 2.874 -7.005 1.00 94.56 77 LEU A N 1
ATOM 613 C CA . LEU A 1 77 ? 2.384 2.438 -8.351 1.00 94.56 77 LEU A CA 1
ATOM 614 C C . LEU A 1 77 ? 3.570 1.841 -9.117 1.00 94.56 77 LEU A C 1
ATOM 616 O O . LEU A 1 77 ? 3.407 0.821 -9.790 1.00 94.56 77 LEU A O 1
ATOM 620 N N . ALA A 1 78 ? 4.759 2.436 -8.999 1.00 93.38 78 ALA A N 1
ATOM 621 C CA . ALA A 1 78 ? 5.979 1.885 -9.580 1.00 93.38 78 ALA A CA 1
ATOM 622 C C . ALA A 1 78 ? 6.338 0.533 -8.946 1.00 93.38 78 ALA A C 1
ATOM 624 O O . ALA A 1 78 ? 6.640 -0.420 -9.663 1.00 93.38 78 ALA A O 1
ATOM 625 N N . TYR A 1 79 ? 6.220 0.425 -7.620 1.00 94.56 79 TYR A N 1
ATOM 626 C CA . TYR A 1 79 ? 6.412 -0.807 -6.860 1.00 94.56 79 TYR A CA 1
ATOM 627 C C . TYR A 1 79 ? 5.458 -1.922 -7.326 1.00 94.56 79 TYR A C 1
ATOM 629 O O . TYR A 1 79 ? 5.901 -3.017 -7.677 1.00 94.56 79 TYR A O 1
ATOM 637 N N . VAL A 1 80 ? 4.156 -1.632 -7.447 1.00 93.19 80 VAL A N 1
ATOM 638 C CA . VAL A 1 80 ? 3.168 -2.591 -7.974 1.00 93.19 80 VAL A CA 1
ATOM 639 C C . VAL A 1 80 ? 3.476 -2.976 -9.417 1.00 93.19 80 VAL A C 1
ATOM 641 O O . VAL A 1 80 ? 3.381 -4.147 -9.766 1.00 93.19 80 VAL A O 1
ATOM 644 N N . ARG A 1 81 ? 3.883 -2.033 -10.271 1.00 91.44 81 ARG A N 1
ATOM 645 C CA . ARG A 1 81 ? 4.247 -2.346 -11.659 1.00 91.44 81 ARG A CA 1
ATOM 646 C C . ARG A 1 81 ? 5.477 -3.251 -11.741 1.00 91.44 81 ARG A C 1
ATOM 648 O O . ARG A 1 81 ? 5.521 -4.129 -12.596 1.00 91.44 81 ARG A O 1
ATOM 655 N N . ARG A 1 82 ? 6.457 -3.037 -10.862 1.00 91.00 82 ARG A N 1
ATOM 656 C CA . ARG A 1 82 ? 7.704 -3.806 -10.818 1.00 91.00 82 ARG A CA 1
ATOM 657 C C . ARG A 1 82 ? 7.477 -5.256 -10.395 1.00 91.00 82 ARG A C 1
ATOM 659 O O . ARG A 1 82 ? 8.067 -6.145 -10.997 1.00 91.00 82 ARG A O 1
ATOM 666 N N . PHE A 1 83 ? 6.633 -5.493 -9.390 1.00 90.19 83 PHE A N 1
ATOM 667 C CA . PHE A 1 83 ? 6.505 -6.817 -8.768 1.00 90.19 83 PHE A CA 1
ATOM 668 C C . PHE A 1 83 ? 5.138 -7.491 -8.956 1.00 90.19 83 PHE A C 1
ATOM 670 O O . PHE A 1 83 ? 5.054 -8.715 -8.978 1.00 90.19 83 PHE A O 1
ATOM 677 N N . GLY A 1 84 ? 4.064 -6.729 -9.155 1.00 77.25 84 GLY A N 1
ATOM 678 C CA . GLY A 1 84 ? 2.710 -7.260 -9.345 1.00 77.25 84 GLY A CA 1
ATOM 679 C C . GLY A 1 84 ? 2.497 -7.964 -10.689 1.00 77.25 84 GLY A C 1
ATOM 680 O O . GLY A 1 84 ? 1.628 -8.823 -10.803 1.00 77.25 84 GLY A O 1
ATOM 681 N N . ALA A 1 85 ? 3.317 -7.666 -11.703 1.00 65.81 85 ALA A N 1
ATOM 682 C CA . ALA A 1 85 ? 3.264 -8.336 -13.007 1.00 65.81 85 ALA A CA 1
ATOM 683 C C . ALA A 1 85 ? 3.794 -9.785 -12.980 1.00 65.81 85 ALA A C 1
ATOM 685 O O . ALA A 1 85 ? 3.544 -10.547 -13.915 1.00 65.81 85 ALA A O 1
ATOM 686 N N . VAL A 1 86 ? 4.497 -10.184 -11.912 1.00 56.19 86 VAL A N 1
ATOM 687 C CA . VAL A 1 86 ? 5.096 -11.523 -11.786 1.00 56.19 86 VAL A CA 1
ATOM 688 C C . VAL A 1 86 ? 4.022 -12.613 -11.601 1.00 56.19 86 VAL A C 1
ATOM 690 O O . VAL A 1 86 ? 4.265 -13.771 -11.936 1.00 56.19 86 VAL A O 1
ATOM 693 N N . ASP A 1 87 ? 2.804 -12.250 -11.177 1.00 48.47 87 ASP A N 1
ATOM 694 C CA . ASP A 1 87 ? 1.653 -13.168 -11.120 1.00 48.47 87 ASP A CA 1
ATOM 695 C C . ASP A 1 87 ? 0.896 -13.273 -12.461 1.00 48.47 87 ASP A C 1
ATOM 697 O O . ASP A 1 87 ? 0.415 -14.346 -12.831 1.00 48.47 87 ASP A O 1
ATOM 701 N N . SER A 1 88 ? 0.860 -12.204 -13.268 1.00 45.72 88 SER A N 1
ATOM 702 C CA . SER A 1 88 ? 0.207 -12.229 -14.590 1.00 45.72 88 SER A CA 1
ATOM 703 C C . SER A 1 88 ? 0.952 -13.098 -15.609 1.00 45.72 88 SER A C 1
ATOM 705 O O . SER A 1 88 ? 0.328 -13.675 -16.499 1.00 45.72 88 SER A O 1
ATOM 707 N N . ALA A 1 89 ? 2.271 -13.253 -15.463 1.00 45.47 89 ALA A N 1
ATOM 708 C CA . ALA A 1 89 ? 3.075 -14.120 -16.327 1.00 45.47 89 ALA A CA 1
ATOM 709 C C . ALA A 1 89 ? 2.832 -15.625 -16.085 1.00 45.47 89 ALA A C 1
ATOM 711 O O . ALA A 1 89 ? 3.164 -16.440 -16.941 1.00 45.47 89 ALA A O 1
ATOM 712 N N . LYS A 1 90 ? 2.215 -16.015 -14.957 1.00 42.59 90 LYS A N 1
ATOM 713 C CA . LYS A 1 90 ? 1.878 -17.420 -14.655 1.00 42.59 90 LYS A CA 1
ATOM 714 C C . LYS A 1 90 ? 0.499 -17.862 -15.167 1.00 42.59 90 LYS A C 1
ATOM 716 O O . LYS A 1 90 ? 0.124 -19.013 -14.961 1.00 42.59 90 LYS A O 1
ATOM 721 N N . LYS A 1 91 ? -0.249 -16.995 -15.864 1.00 42.56 91 LYS A N 1
ATOM 722 C CA . LYS A 1 91 ? -1.577 -17.304 -16.440 1.00 42.56 91 LYS A CA 1
ATOM 723 C C . LYS A 1 91 ? -1.639 -17.264 -17.969 1.00 42.56 91 LYS A C 1
ATOM 725 O O . LYS A 1 91 ? -2.685 -16.979 -18.542 1.00 42.56 91 LYS A O 1
ATOM 730 N N . LEU A 1 92 ? -0.555 -17.625 -18.643 1.00 43.62 92 LEU A N 1
ATOM 731 C CA . LEU A 1 92 ? -0.649 -18.133 -20.009 1.00 43.62 92 LEU A CA 1
ATOM 732 C C . LEU A 1 92 ? 0.011 -19.511 -20.036 1.00 43.62 92 LEU A C 1
ATOM 734 O O . LEU A 1 92 ? 1.233 -19.585 -20.164 1.00 43.62 92 LEU A O 1
ATOM 738 N N . PRO A 1 93 ? -0.744 -20.621 -19.913 1.00 43.25 93 PRO A N 1
ATOM 739 C CA . PRO A 1 93 ? -0.275 -21.842 -20.537 1.00 43.25 93 PRO A CA 1
ATOM 740 C C . PRO A 1 93 ? -0.163 -21.515 -22.025 1.00 43.25 93 PRO A C 1
ATOM 742 O O . PRO A 1 93 ? -1.170 -21.332 -22.710 1.00 43.25 93 PRO A O 1
ATOM 745 N N . TYR A 1 94 ? 1.069 -21.362 -22.502 1.00 43.75 94 TYR A N 1
ATOM 746 C CA . TYR A 1 94 ? 1.365 -21.401 -23.921 1.00 43.75 94 TYR A CA 1
ATOM 747 C C . TYR A 1 94 ? 0.898 -22.777 -24.406 1.00 43.75 94 TYR A C 1
ATOM 749 O O . TYR A 1 94 ? 1.593 -23.780 -24.260 1.00 43.75 94 TYR A O 1
ATOM 757 N N . THR A 1 95 ? -0.345 -22.851 -24.877 1.00 49.16 95 THR A N 1
ATOM 758 C CA . THR A 1 95 ? -0.839 -23.990 -25.639 1.00 49.16 95 THR A CA 1
ATOM 759 C C . THR A 1 95 ? -0.160 -23.851 -26.984 1.00 49.16 95 THR A C 1
ATOM 761 O O . THR A 1 95 ? -0.527 -23.008 -27.797 1.00 49.16 95 THR A O 1
ATOM 764 N N . GLY A 1 96 ? 0.939 -24.591 -27.140 1.00 42.00 96 GLY A N 1
ATOM 765 C CA . GLY A 1 96 ? 1.684 -24.647 -28.384 1.00 42.00 96 GLY A CA 1
ATOM 766 C C . GLY A 1 96 ? 0.724 -24.944 -29.526 1.00 42.00 96 GLY A C 1
ATOM 767 O O . GLY A 1 96 ? 0.128 -26.017 -29.580 1.00 42.00 96 GLY A O 1
ATOM 768 N N . LEU A 1 97 ? 0.565 -23.977 -30.423 1.00 46.88 97 LEU A N 1
ATOM 769 C CA . LEU A 1 97 ? 0.075 -24.264 -31.757 1.00 46.88 97 LEU A CA 1
ATOM 770 C C . LEU A 1 97 ? 1.201 -25.026 -32.467 1.00 46.88 97 LEU A C 1
ATOM 772 O O . LEU A 1 97 ? 2.330 -24.523 -32.488 1.00 46.88 97 LEU A O 1
ATOM 776 N N . PRO A 1 98 ? 0.954 -26.226 -33.019 1.00 48.28 98 PRO A N 1
ATOM 777 C CA . PRO A 1 98 ? 1.896 -26.801 -33.961 1.00 48.28 98 PRO A CA 1
ATOM 778 C C . PRO A 1 98 ? 1.985 -25.838 -35.149 1.00 48.28 98 PRO A C 1
ATOM 780 O O . PRO A 1 98 ? 0.984 -25.526 -35.790 1.00 48.28 98 PRO A O 1
ATOM 783 N N . MET A 1 99 ? 3.181 -25.308 -35.397 1.00 45.38 99 MET A N 1
ATOM 784 C CA . MET A 1 99 ? 3.488 -24.632 -36.651 1.00 45.38 99 MET A CA 1
ATOM 785 C C . MET A 1 99 ? 3.384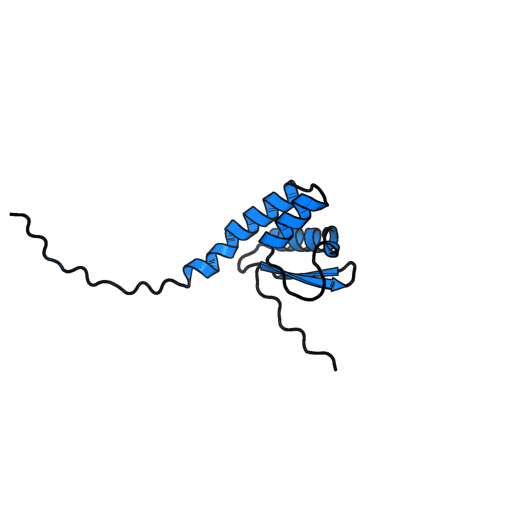 -25.684 -37.756 1.00 45.38 99 MET A C 1
ATOM 787 O O . MET A 1 99 ? 4.278 -26.519 -37.898 1.00 45.38 99 MET A O 1
ATOM 791 N N . ASP A 1 100 ? 2.281 -25.668 -38.502 1.00 46.44 100 ASP A N 1
ATOM 792 C CA . ASP A 1 100 ? 2.155 -26.401 -39.756 1.00 46.44 100 ASP A CA 1
ATOM 793 C C . ASP A 1 100 ? 3.209 -25.862 -40.730 1.00 46.44 100 ASP A C 1
ATOM 795 O O . ASP A 1 100 ? 3.125 -24.745 -41.248 1.00 46.44 100 ASP A O 1
ATOM 799 N N . GLY A 1 101 ? 4.262 -26.651 -40.924 1.00 55.84 101 GLY A N 1
ATOM 800 C CA . GLY A 1 101 ? 5.306 -26.392 -41.899 1.00 55.84 101 GLY A CA 1
ATOM 801 C C . GLY A 1 101 ? 4.797 -26.694 -43.299 1.00 55.84 101 GLY A C 1
ATOM 802 O O . GLY A 1 101 ? 5.107 -27.748 -43.837 1.00 55.84 101 GLY A O 1
ATOM 803 N N . ASN A 1 102 ? 4.014 -25.789 -43.882 1.00 52.59 102 ASN A N 1
ATOM 804 C CA . ASN A 1 102 ? 3.853 -25.713 -45.332 1.00 52.59 102 ASN A CA 1
ATOM 805 C C . ASN A 1 102 ? 3.220 -24.384 -45.749 1.00 52.59 102 ASN A C 1
ATOM 807 O O . ASN A 1 102 ? 2.005 -24.250 -45.864 1.00 52.59 102 AS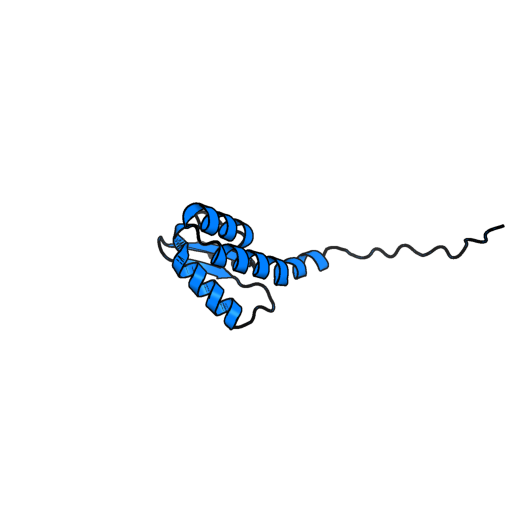N A O 1
ATOM 811 N N . LEU A 1 103 ? 4.073 -23.402 -46.034 1.00 46.62 103 LEU A N 1
ATOM 812 C CA . LEU A 1 103 ? 3.705 -22.286 -46.896 1.00 46.62 103 LEU A CA 1
ATOM 813 C C . LEU A 1 103 ? 4.692 -22.252 -48.066 1.00 46.62 103 LEU A C 1
ATOM 815 O O . LEU A 1 103 ? 5.674 -21.514 -48.067 1.00 46.62 103 LEU A O 1
ATOM 819 N N . THR A 1 104 ? 4.461 -23.122 -49.049 1.00 44.81 104 THR A N 1
ATOM 820 C CA . THR A 1 104 ? 5.040 -22.973 -50.384 1.00 44.81 104 THR A CA 1
ATOM 821 C C . THR A 1 104 ? 4.293 -21.829 -51.063 1.00 44.81 104 THR A C 1
ATOM 823 O O . THR A 1 104 ? 3.090 -21.925 -51.297 1.00 44.81 104 THR A O 1
ATOM 826 N N . ILE A 1 105 ? 4.984 -20.723 -51.325 1.00 49.69 105 ILE A N 1
ATOM 827 C CA . ILE A 1 105 ? 4.454 -19.625 -52.135 1.00 49.69 105 ILE A CA 1
ATOM 828 C C . ILE A 1 105 ? 4.765 -19.980 -53.595 1.00 49.69 105 ILE A C 1
ATOM 830 O O . ILE A 1 105 ? 5.935 -20.162 -53.935 1.00 49.69 105 ILE A O 1
ATOM 834 N N . HIS A 1 106 ? 3.714 -20.152 -54.400 1.00 48.19 106 HIS A N 1
ATOM 835 C CA . HIS A 1 106 ? 3.780 -20.255 -55.862 1.00 48.19 106 HIS A CA 1
ATOM 836 C C . HIS A 1 106 ? 3.999 -18.882 -56.498 1.00 48.19 106 HIS A C 1
ATOM 838 O O . HIS A 1 106 ? 3.407 -17.904 -55.983 1.00 48.19 106 HIS A O 1
#